Protein AF-A0A2E3WSW5-F1 (afdb_monomer_lite)

Structure (mmCIF, N/CA/C/O backbone):
data_AF-A0A2E3WSW5-F1
#
_entry.id   AF-A0A2E3WSW5-F1
#
loop_
_atom_site.group_PDB
_atom_site.id
_atom_site.type_symbol
_atom_site.label_atom_id
_atom_site.label_alt_id
_atom_site.label_comp_id
_atom_site.label_asym_id
_atom_site.label_entity_id
_atom_site.label_seq_id
_atom_site.pdbx_P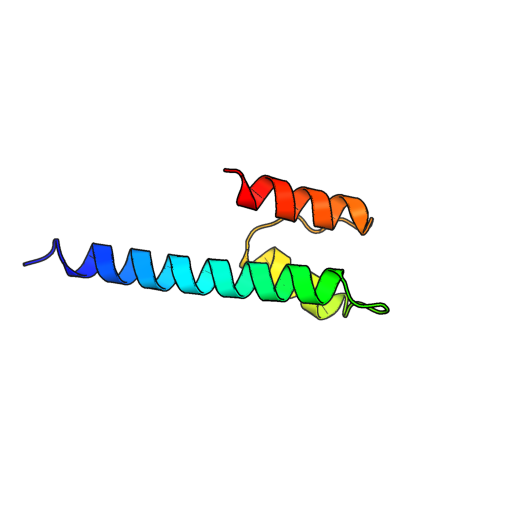DB_ins_code
_atom_site.Cartn_x
_atom_site.Cartn_y
_atom_site.Cartn_z
_atom_site.occupancy
_atom_site.B_iso_or_equiv
_atom_site.auth_seq_id
_atom_site.auth_comp_id
_atom_site.auth_asym_id
_atom_site.auth_atom_id
_atom_site.pdbx_PDB_model_num
ATOM 1 N N . MET A 1 1 ? 35.457 -8.415 -13.900 1.00 51.12 1 MET A N 1
ATOM 2 C CA . MET A 1 1 ? 34.714 -9.192 -12.877 1.00 51.12 1 MET A CA 1
ATOM 3 C C . MET A 1 1 ? 33.489 -8.415 -12.365 1.00 51.12 1 MET A C 1
ATOM 5 O O . MET A 1 1 ? 33.007 -8.687 -11.280 1.00 51.12 1 MET A O 1
ATOM 9 N N . GLU A 1 2 ? 32.942 -7.488 -13.164 1.00 51.25 2 GLU A N 1
ATOM 10 C CA . GLU A 1 2 ? 31.941 -6.501 -12.712 1.00 51.25 2 GLU A CA 1
ATOM 11 C C . GLU A 1 2 ? 30.497 -6.852 -13.111 1.00 51.25 2 GLU A C 1
ATOM 13 O O . GLU A 1 2 ? 29.549 -6.338 -12.533 1.00 51.25 2 GLU A O 1
ATOM 18 N N . LYS A 1 3 ? 30.295 -7.794 -14.045 1.00 48.44 3 LYS A N 1
ATOM 19 C CA . LYS A 1 3 ? 28.951 -8.165 -14.531 1.00 48.44 3 LYS A CA 1
ATOM 20 C C . LYS A 1 3 ? 28.114 -8.998 -13.550 1.00 48.44 3 LYS A C 1
ATOM 22 O O . LYS A 1 3 ? 26.907 -9.090 -13.729 1.00 48.44 3 LYS A O 1
ATOM 27 N N . LYS A 1 4 ? 28.730 -9.628 -12.541 1.00 46.03 4 LYS A N 1
ATOM 28 C CA . LYS A 1 4 ? 28.006 -10.493 -11.587 1.00 46.03 4 LYS A CA 1
ATOM 29 C C . LYS A 1 4 ? 27.407 -9.737 -10.399 1.00 46.03 4 LYS A C 1
ATOM 31 O O . LYS A 1 4 ? 26.406 -10.199 -9.876 1.00 46.03 4 LYS A O 1
ATOM 36 N N . ILE A 1 5 ? 27.975 -8.591 -10.017 1.00 51.28 5 ILE A N 1
ATOM 37 C CA . ILE A 1 5 ? 27.547 -7.823 -8.833 1.00 51.28 5 ILE A CA 1
ATOM 38 C C . ILE A 1 5 ? 26.245 -7.054 -9.125 1.00 51.28 5 ILE A C 1
ATOM 40 O O . ILE A 1 5 ? 25.316 -7.063 -8.325 1.00 51.28 5 ILE A O 1
ATOM 44 N N . GLN A 1 6 ? 26.112 -6.499 -10.335 1.00 50.91 6 GLN A N 1
ATOM 45 C CA . GLN A 1 6 ? 24.916 -5.758 -10.761 1.00 50.91 6 GLN A CA 1
ATOM 46 C C . GLN A 1 6 ? 23.642 -6.620 -10.852 1.00 50.91 6 GLN A C 1
ATOM 48 O O . GLN A 1 6 ? 22.537 -6.125 -10.638 1.00 50.91 6 GLN A O 1
ATOM 53 N N . ALA A 1 7 ? 23.782 -7.909 -11.174 1.00 53.41 7 ALA A N 1
ATOM 54 C CA . ALA A 1 7 ? 22.647 -8.821 -11.306 1.00 53.41 7 ALA A CA 1
ATOM 55 C C . ALA A 1 7 ? 22.081 -9.248 -9.940 1.00 53.41 7 ALA A C 1
ATOM 57 O O . ALA A 1 7 ? 20.864 -9.341 -9.787 1.00 53.41 7 ALA A O 1
ATOM 58 N N . THR A 1 8 ? 22.946 -9.458 -8.942 1.00 55.12 8 THR A N 1
ATOM 59 C CA . THR A 1 8 ? 22.537 -9.809 -7.573 1.00 55.12 8 THR A CA 1
ATOM 60 C C . THR A 1 8 ? 21.843 -8.652 -6.862 1.00 55.12 8 THR A C 1
ATOM 62 O O . THR A 1 8 ? 20.793 -8.868 -6.259 1.00 55.12 8 THR A O 1
ATOM 65 N N . ASP A 1 9 ? 22.342 -7.423 -7.020 1.00 57.91 9 ASP A N 1
ATOM 66 C CA . ASP A 1 9 ? 21.710 -6.231 -6.436 1.00 57.91 9 ASP A CA 1
ATOM 67 C C . ASP A 1 9 ? 20.326 -5.967 -7.050 1.00 57.91 9 ASP A C 1
ATOM 69 O O . ASP A 1 9 ? 19.389 -5.557 -6.364 1.00 57.91 9 ASP A O 1
ATOM 73 N N . SER A 1 10 ? 20.165 -6.243 -8.349 1.00 67.12 10 SER A N 1
ATOM 74 C CA . SER A 1 10 ? 18.874 -6.148 -9.041 1.00 67.12 10 SER A CA 1
ATOM 75 C C . SER A 1 10 ? 17.863 -7.174 -8.511 1.00 67.12 10 SER A C 1
ATOM 77 O O . SER A 1 10 ? 16.709 -6.837 -8.240 1.00 67.12 10 SER A O 1
ATOM 79 N N . GLN A 1 11 ? 18.304 -8.414 -8.283 1.00 73.94 11 GLN A N 1
ATOM 80 C CA . GLN A 1 11 ? 17.443 -9.494 -7.802 1.00 73.94 11 GLN A CA 1
ATOM 81 C C . GLN A 1 11 ? 17.012 -9.299 -6.339 1.00 73.94 11 GLN A C 1
ATOM 83 O O . GLN A 1 11 ? 15.852 -9.541 -5.997 1.00 73.94 11 GLN A O 1
ATOM 88 N N . GLU A 1 12 ? 17.910 -8.822 -5.475 1.00 78.25 12 GLU A N 1
ATOM 89 C CA . GLU A 1 12 ? 17.584 -8.515 -4.078 1.00 78.25 12 GLU A CA 1
ATOM 90 C C . GLU A 1 12 ? 16.614 -7.328 -3.969 1.00 78.25 12 GLU A C 1
ATOM 92 O O . GLU A 1 12 ? 15.646 -7.380 -3.205 1.00 78.25 12 GLU A O 1
ATOM 97 N N . ASN A 1 13 ? 16.818 -6.281 -4.776 1.00 79.94 13 ASN A N 1
ATOM 98 C CA . ASN A 1 13 ? 15.907 -5.137 -4.832 1.00 79.94 13 ASN A CA 1
ATOM 99 C C . ASN A 1 13 ? 14.524 -5.523 -5.361 1.00 79.94 13 ASN A C 1
ATOM 101 O O . ASN A 1 13 ? 13.514 -5.062 -4.826 1.00 79.94 13 ASN A O 1
ATOM 105 N N . TYR A 1 14 ? 14.466 -6.399 -6.366 1.00 81.75 14 TYR A N 1
ATOM 106 C CA . TYR A 1 14 ? 13.204 -6.941 -6.856 1.00 81.75 14 TYR A CA 1
ATOM 107 C C . TYR A 1 14 ? 12.453 -7.680 -5.743 1.00 81.75 14 TYR A C 1
ATOM 109 O O . TYR A 1 14 ? 11.290 -7.374 -5.486 1.00 81.75 14 TYR A O 1
ATOM 117 N N . ARG A 1 15 ? 13.132 -8.574 -5.010 1.00 86.50 15 ARG A N 1
ATOM 118 C CA . ARG A 1 15 ? 12.517 -9.319 -3.901 1.00 86.50 15 ARG A CA 1
ATOM 119 C C . ARG A 1 15 ? 11.970 -8.391 -2.814 1.00 86.50 15 ARG A C 1
ATOM 121 O O . ARG A 1 15 ? 10.819 -8.536 -2.415 1.00 86.50 15 ARG A O 1
ATOM 128 N N . LYS A 1 16 ? 12.757 -7.393 -2.403 1.00 88.00 16 LYS A N 1
ATOM 129 C CA . LYS A 1 16 ? 12.345 -6.379 -1.416 1.00 88.00 16 LYS A CA 1
ATOM 130 C C . LYS A 1 16 ? 11.127 -5.574 -1.870 1.00 88.00 16 LYS A C 1
ATOM 132 O O . LYS A 1 16 ? 10.299 -5.197 -1.045 1.00 88.00 16 LYS A O 1
ATOM 137 N N . ASN A 1 17 ? 11.011 -5.280 -3.164 1.00 87.81 17 ASN A N 1
ATOM 138 C CA . ASN A 1 17 ? 9.844 -4.578 -3.691 1.00 87.81 17 ASN A CA 1
ATOM 139 C C . ASN A 1 17 ? 8.602 -5.472 -3.692 1.00 87.81 17 ASN A C 1
ATOM 141 O O . ASN A 1 17 ? 7.541 -5.002 -3.292 1.00 87.81 17 ASN A O 1
ATOM 145 N N . VAL A 1 18 ? 8.732 -6.748 -4.070 1.00 89.19 18 VAL A N 1
ATOM 146 C CA . VAL A 1 18 ? 7.630 -7.722 -3.988 1.00 89.19 18 VAL A CA 1
ATOM 147 C C . VAL A 1 18 ? 7.120 -7.850 -2.549 1.00 89.19 18 VAL A C 1
ATOM 149 O O . VAL A 1 18 ? 5.916 -7.740 -2.332 1.00 89.19 18 VAL A O 1
ATOM 152 N N . GLU A 1 19 ? 8.021 -7.985 -1.571 1.00 92.50 19 GLU A N 1
ATOM 153 C CA . GLU A 1 19 ? 7.675 -8.045 -0.140 1.00 92.50 19 GLU A CA 1
ATOM 154 C C . GLU A 1 19 ? 6.885 -6.793 0.299 1.00 92.50 19 GLU A C 1
ATOM 156 O O . GLU A 1 19 ? 5.825 -6.899 0.913 1.00 92.50 19 GLU A O 1
ATOM 161 N N . LYS A 1 20 ? 7.321 -5.591 -0.104 1.00 93.00 20 LYS A N 1
ATOM 162 C CA . LYS A 1 20 ? 6.604 -4.338 0.201 1.00 93.00 20 LYS A CA 1
ATOM 163 C C . LYS A 1 20 ? 5.223 -4.247 -0.451 1.00 93.00 20 LYS A C 1
ATOM 165 O O . LYS A 1 20 ? 4.304 -3.703 0.160 1.00 93.00 20 LYS A O 1
ATOM 170 N N . TYR A 1 21 ? 5.071 -4.732 -1.685 1.00 93.38 21 TYR A N 1
ATOM 171 C CA . TYR A 1 21 ? 3.764 -4.786 -2.346 1.00 93.38 21 TYR A CA 1
ATOM 172 C C . TYR A 1 21 ? 2.817 -5.746 -1.621 1.00 93.38 21 TYR A C 1
ATOM 174 O O . TYR A 1 21 ? 1.656 -5.397 -1.420 1.00 93.38 21 TYR A O 1
ATOM 182 N N . GLN A 1 22 ? 3.313 -6.909 -1.188 1.00 93.00 22 GLN A N 1
ATOM 183 C CA . GLN A 1 22 ? 2.539 -7.866 -0.393 1.00 93.00 22 GLN A CA 1
ATOM 184 C C . GLN A 1 22 ? 2.070 -7.237 0.923 1.00 93.00 22 GLN A C 1
ATOM 186 O O . GLN A 1 22 ? 0.870 -7.231 1.189 1.00 93.00 22 GLN A O 1
ATOM 191 N N . GLU A 1 23 ? 2.975 -6.609 1.681 1.00 95.69 23 GLU A N 1
ATOM 192 C CA . GLU A 1 23 ? 2.619 -5.911 2.924 1.00 95.69 23 GLU A CA 1
ATOM 193 C C . GLU A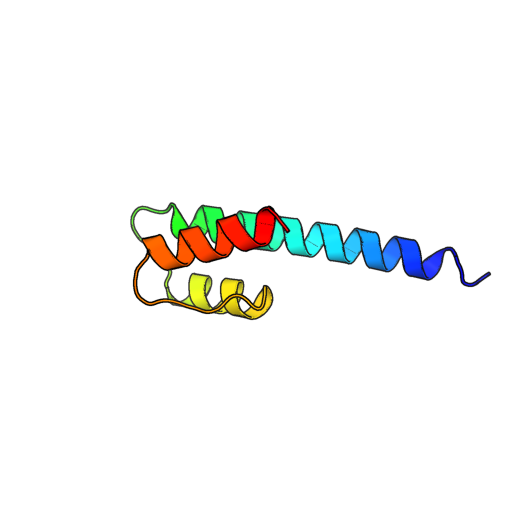 1 23 ? 1.556 -4.824 2.712 1.00 95.69 23 GLU A C 1
ATOM 195 O O . GLU A 1 23 ? 0.662 -4.653 3.543 1.00 95.69 23 GLU A O 1
ATOM 200 N N . LEU A 1 24 ? 1.644 -4.074 1.609 1.00 95.62 24 LEU A N 1
ATOM 201 C CA . LEU A 1 24 ? 0.679 -3.023 1.293 1.00 95.62 24 LEU A CA 1
ATOM 202 C C . LEU A 1 24 ? -0.703 -3.596 0.968 1.00 95.62 24 LEU A C 1
ATOM 204 O O . LEU A 1 24 ? -1.702 -3.070 1.456 1.00 95.62 24 LEU A O 1
ATOM 208 N N . VAL A 1 25 ? -0.769 -4.657 0.161 1.00 93.06 25 VAL A N 1
ATOM 209 C CA . VAL A 1 25 ? -2.035 -5.327 -0.168 1.00 93.06 25 VAL A CA 1
ATOM 210 C C . VAL A 1 25 ? -2.669 -5.912 1.091 1.00 93.06 25 VAL A C 1
ATOM 212 O O . VAL A 1 25 ? -3.850 -5.679 1.332 1.00 93.06 25 VAL A O 1
ATOM 215 N N . GLU A 1 26 ? -1.888 -6.601 1.925 1.00 94.38 26 GLU A N 1
ATOM 216 C CA . GLU A 1 26 ? -2.373 -7.157 3.190 1.00 94.38 26 GLU A CA 1
ATOM 217 C C . GLU A 1 26 ? -2.933 -6.075 4.117 1.00 94.38 26 GLU A C 1
ATOM 219 O O . GLU A 1 26 ? -4.000 -6.269 4.693 1.00 94.38 26 GLU A O 1
ATOM 224 N N . GLU A 1 27 ? -2.257 -4.928 4.250 1.00 95.44 27 GLU A N 1
ATOM 225 C CA . GLU A 1 27 ? -2.743 -3.824 5.084 1.00 95.44 27 GLU A CA 1
ATOM 226 C C . GLU A 1 27 ? -4.045 -3.222 4.535 1.00 95.44 27 GLU A C 1
ATOM 228 O O . GLU A 1 27 ? -4.971 -2.975 5.305 1.00 95.44 27 GLU A O 1
ATOM 233 N N . LEU A 1 28 ? -4.148 -3.029 3.215 1.00 92.69 28 LEU A N 1
ATOM 234 C CA . LEU A 1 28 ? -5.348 -2.490 2.560 1.00 92.69 28 LEU A CA 1
ATOM 235 C C . LEU A 1 28 ? -6.562 -3.426 2.649 1.00 92.69 28 LEU A C 1
ATOM 237 O O . LEU A 1 28 ? -7.691 -2.947 2.570 1.00 92.69 28 LEU A O 1
ATOM 241 N N . MET A 1 29 ? -6.344 -4.736 2.795 1.00 91.19 29 MET A N 1
ATOM 242 C CA . MET A 1 29 ? -7.408 -5.741 2.914 1.00 91.19 29 MET A CA 1
ATOM 243 C C . MET A 1 29 ? -7.895 -5.967 4.352 1.00 91.19 29 MET A C 1
ATOM 245 O O . MET A 1 29 ? -8.812 -6.760 4.561 1.00 91.19 29 MET A O 1
ATOM 249 N N . ARG A 1 30 ? -7.305 -5.302 5.352 1.00 93.12 30 ARG A N 1
ATOM 250 C CA . ARG A 1 30 ? -7.773 -5.385 6.744 1.00 93.12 30 ARG A CA 1
ATOM 251 C C . ARG A 1 30 ? -9.119 -4.690 6.912 1.00 93.12 30 ARG A C 1
ATOM 253 O O . ARG A 1 30 ? -9.369 -3.661 6.294 1.00 93.12 30 ARG A O 1
ATOM 260 N N . ASP A 1 31 ? -9.924 -5.178 7.855 1.00 93.62 31 ASP A N 1
ATOM 261 C CA . ASP A 1 31 ? -11.186 -4.530 8.247 1.00 93.62 31 ASP A CA 1
ATOM 262 C C . ASP A 1 31 ? -10.973 -3.086 8.740 1.00 93.62 31 ASP A C 1
ATOM 264 O O . ASP A 1 31 ? -11.832 -2.223 8.566 1.00 93.62 31 ASP A O 1
ATOM 268 N N . GLN A 1 32 ? -9.815 -2.820 9.356 1.00 94.00 32 GLN A N 1
ATOM 269 C CA . GLN A 1 32 ? -9.371 -1.492 9.785 1.00 94.00 32 GLN A CA 1
ATOM 270 C C . GLN A 1 32 ? -7.890 -1.293 9.418 1.00 94.00 32 GLN A C 1
ATOM 272 O O . GLN A 1 32 ? -7.012 -1.623 10.221 1.00 94.00 32 GLN A O 1
ATOM 277 N N . PRO A 1 33 ? -7.590 -0.791 8.208 1.00 93.81 33 PRO A N 1
ATOM 278 C CA 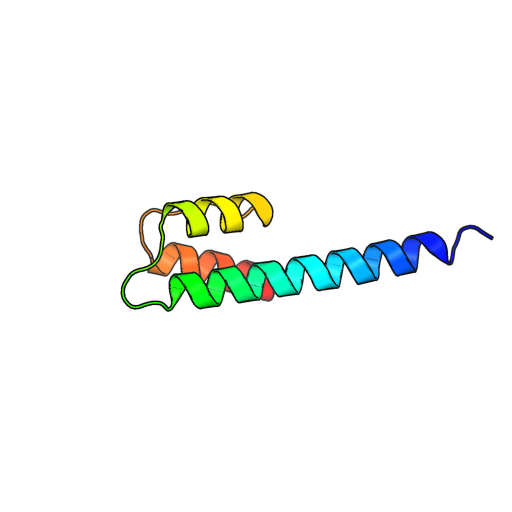. PRO A 1 33 ? -6.222 -0.524 7.775 1.00 93.81 33 PRO A CA 1
ATOM 279 C C . PRO A 1 33 ? -5.552 0.570 8.615 1.00 93.81 33 PRO A C 1
ATOM 281 O O . PRO A 1 33 ? -6.146 1.621 8.875 1.00 93.81 33 PRO A O 1
ATOM 284 N N . ASP A 1 34 ? -4.283 0.380 8.977 1.00 96.12 34 ASP A N 1
ATOM 285 C CA . ASP A 1 34 ? -3.461 1.457 9.531 1.00 96.12 34 ASP A CA 1
ATOM 286 C C . ASP A 1 34 ? -3.059 2.431 8.413 1.00 96.12 34 ASP A C 1
ATOM 288 O O . ASP A 1 34 ? -2.113 2.215 7.650 1.00 96.12 34 ASP A O 1
ATOM 292 N N . GLU A 1 35 ? -3.761 3.558 8.347 1.00 94.50 35 GLU A N 1
ATOM 293 C CA . GLU A 1 35 ? -3.530 4.624 7.370 1.00 94.50 35 GLU A CA 1
ATOM 294 C C . GLU A 1 35 ? -2.105 5.204 7.395 1.00 94.50 35 GLU A C 1
ATOM 296 O O . GLU A 1 35 ? -1.573 5.603 6.353 1.00 94.50 35 GLU A O 1
ATOM 301 N N . SER A 1 36 ? -1.455 5.241 8.561 1.00 95.88 36 SER A N 1
ATOM 302 C CA . SER A 1 36 ? -0.063 5.690 8.685 1.00 95.88 36 SER A CA 1
ATOM 303 C C . SER A 1 36 ? 0.882 4.688 8.029 1.00 95.88 36 SER A C 1
ATOM 305 O O . SER A 1 36 ? 1.798 5.072 7.289 1.00 95.88 36 SER A O 1
ATOM 307 N N . ARG A 1 37 ? 0.631 3.392 8.243 1.00 96.31 37 ARG A N 1
ATOM 308 C CA . ARG A 1 37 ? 1.393 2.311 7.613 1.00 96.31 37 ARG A CA 1
ATOM 309 C C . ARG A 1 37 ? 1.165 2.267 6.104 1.00 96.31 37 ARG A C 1
ATOM 311 O O . ARG A 1 37 ? 2.148 2.221 5.363 1.00 96.31 37 ARG A O 1
ATOM 318 N N . VAL A 1 38 ? -0.080 2.393 5.641 1.00 95.69 38 VAL A N 1
ATOM 319 C CA . VAL A 1 38 ? -0.412 2.465 4.208 1.00 95.69 38 VAL A CA 1
ATOM 320 C C . VAL A 1 38 ? 0.344 3.612 3.533 1.00 95.69 38 VAL A C 1
ATOM 322 O O . VAL A 1 38 ? 1.009 3.394 2.521 1.00 95.69 38 VAL A O 1
ATOM 325 N N . ARG A 1 39 ? 0.333 4.822 4.113 1.00 95.50 39 ARG A N 1
ATOM 326 C CA . ARG A 1 39 ? 1.077 5.976 3.568 1.00 95.50 39 ARG A CA 1
ATOM 327 C C . ARG A 1 39 ? 2.573 5.707 3.449 1.00 95.50 39 ARG A C 1
ATOM 329 O O . ARG A 1 39 ? 3.168 6.037 2.424 1.00 95.50 39 ARG A O 1
ATOM 336 N N . LYS A 1 40 ? 3.183 5.110 4.477 1.00 96.25 40 LYS A N 1
ATOM 337 C CA . LYS A 1 40 ? 4.616 4.772 4.475 1.00 96.25 40 LYS A CA 1
ATOM 338 C C . LYS A 1 40 ? 4.959 3.759 3.384 1.00 96.25 40 LYS A C 1
ATOM 340 O O . LYS A 1 40 ? 5.939 3.958 2.669 1.00 96.25 40 LYS A O 1
ATOM 345 N N . LEU A 1 41 ? 4.154 2.707 3.243 1.00 95.81 41 LEU A N 1
ATOM 346 C CA . LEU A 1 41 ? 4.356 1.667 2.234 1.00 95.81 41 LEU A CA 1
ATOM 347 C C . LEU A 1 41 ? 4.186 2.221 0.813 1.00 95.81 41 LEU A C 1
ATOM 349 O O . LEU A 1 41 ? 5.067 2.018 -0.022 1.00 95.81 41 LEU A O 1
ATOM 353 N N . MET A 1 42 ? 3.129 3.001 0.559 1.00 95.25 42 MET A N 1
ATOM 354 C CA . MET A 1 42 ? 2.913 3.653 -0.740 1.00 95.25 42 MET A CA 1
ATOM 355 C C . MET A 1 42 ? 4.065 4.596 -1.103 1.00 95.25 42 MET A C 1
ATOM 357 O O . MET A 1 42 ? 4.587 4.516 -2.212 1.00 95.25 42 MET A O 1
ATOM 361 N N . LEU A 1 43 ? 4.535 5.423 -0.161 1.00 94.81 43 LEU A N 1
ATOM 362 C CA . LEU A 1 43 ? 5.689 6.300 -0.383 1.00 94.81 43 LEU A CA 1
ATOM 363 C C . LEU A 1 43 ? 6.967 5.502 -0.687 1.00 94.81 43 LEU A C 1
ATOM 365 O O . LEU A 1 43 ? 7.705 5.845 -1.609 1.00 94.81 43 LEU A O 1
ATOM 369 N N . GLY A 1 44 ? 7.214 4.417 0.054 1.00 93.06 44 GLY A N 1
ATOM 370 C CA . GLY A 1 44 ? 8.364 3.533 -0.157 1.00 93.06 44 GLY A CA 1
ATOM 371 C C . GLY A 1 44 ? 8.352 2.808 -1.508 1.00 93.06 44 GLY A C 1
ATOM 372 O O . GLY A 1 44 ? 9.420 2.464 -2.016 1.00 93.06 44 GLY A O 1
ATOM 373 N N . LEU A 1 45 ? 7.165 2.614 -2.086 1.00 93.19 45 LEU A N 1
ATOM 374 C CA . LEU A 1 45 ? 6.932 2.060 -3.423 1.00 93.19 45 LEU A CA 1
ATOM 375 C C . LEU A 1 45 ? 6.781 3.141 -4.508 1.00 93.19 45 LEU A C 1
ATOM 377 O O . LEU A 1 45 ? 6.597 2.808 -5.674 1.00 93.19 45 LEU A O 1
ATOM 381 N N . LYS A 1 46 ? 6.886 4.428 -4.143 1.00 93.00 46 LYS A N 1
ATOM 382 C CA . LYS A 1 46 ? 6.671 5.586 -5.031 1.00 93.00 46 LYS A CA 1
ATOM 383 C C . LYS A 1 46 ? 5.278 5.617 -5.681 1.00 93.00 46 LYS A C 1
ATOM 385 O O . LYS A 1 46 ? 5.119 6.138 -6.781 1.00 93.00 46 LYS A O 1
ATOM 390 N N . LEU A 1 47 ? 4.274 5.083 -4.993 1.00 93.06 47 LEU A N 1
ATOM 391 C CA . LEU A 1 47 ? 2.872 5.152 -5.395 1.00 93.06 47 LEU A CA 1
ATOM 392 C C . LEU A 1 47 ? 2.232 6.432 -4.855 1.00 93.06 47 LEU A C 1
ATOM 394 O O . LEU A 1 47 ? 2.516 6.863 -3.735 1.00 93.06 47 LEU A O 1
ATOM 398 N N . GLU A 1 48 ? 1.323 7.021 -5.626 1.00 92.38 48 GLU A N 1
ATOM 399 C CA . GLU A 1 48 ? 0.554 8.175 -5.169 1.00 92.38 48 GLU A CA 1
ATOM 400 C C . GLU A 1 48 ? -0.492 7.746 -4.133 1.00 92.38 48 GLU A C 1
ATOM 402 O O . GLU A 1 48 ? -1.334 6.887 -4.401 1.00 92.38 48 GLU A O 1
ATOM 407 N N . TYR A 1 49 ? -0.470 8.364 -2.950 1.00 92.44 49 TYR A N 1
ATOM 408 C CA . TYR A 1 49 ? -1.496 8.129 -1.940 1.00 92.44 49 TYR A CA 1
ATOM 409 C C . TYR A 1 49 ? -2.793 8.859 -2.304 1.00 92.44 49 TYR A C 1
ATOM 411 O O . TYR A 1 49 ? -2.814 10.083 -2.446 1.00 92.44 49 TYR A O 1
ATOM 419 N N . LYS A 1 50 ? -3.890 8.104 -2.379 1.00 92.81 50 LYS A N 1
ATOM 420 C CA . LYS A 1 50 ? -5.246 8.608 -2.621 1.00 92.81 50 LYS A CA 1
ATOM 421 C C . LYS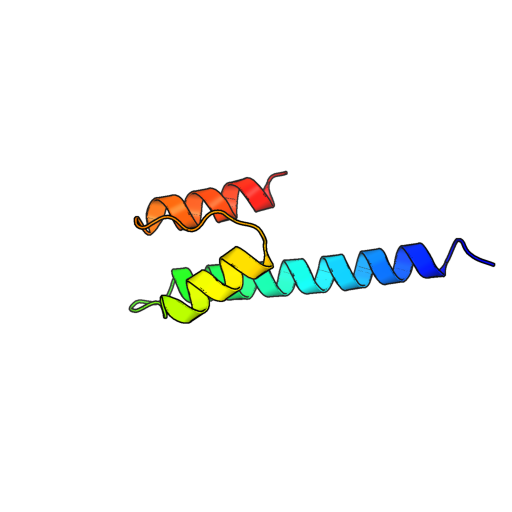 A 1 50 ? -6.108 8.439 -1.374 1.00 92.81 50 LYS A C 1
ATOM 423 O O . LYS A 1 50 ? -5.910 7.505 -0.602 1.00 92.81 50 LYS A O 1
ATOM 428 N N . LYS A 1 51 ? -7.059 9.353 -1.163 1.00 91.00 51 LYS A N 1
ATOM 429 C CA . LYS A 1 51 ? -7.960 9.307 0.001 1.00 91.00 51 LYS A CA 1
ATOM 430 C C . LYS A 1 51 ? -8.921 8.119 -0.089 1.00 91.00 51 LYS A C 1
ATOM 432 O O . LYS A 1 51 ? -9.150 7.440 0.908 1.00 91.00 51 LYS A O 1
ATOM 437 N N . GLU A 1 52 ? -9.440 7.860 -1.284 1.00 91.94 52 GLU A N 1
ATOM 438 C CA . GLU A 1 52 ? -10.385 6.776 -1.525 1.00 91.94 52 GLU A CA 1
ATOM 439 C C . GLU A 1 52 ? -9.669 5.411 -1.488 1.00 91.94 52 GLU A C 1
ATOM 441 O O . GLU A 1 52 ? -8.687 5.211 -2.212 1.00 91.94 52 GLU A O 1
ATOM 446 N N . PRO A 1 53 ? -10.123 4.443 -0.664 1.00 87.88 53 PRO A N 1
ATOM 447 C CA . PRO A 1 53 ? -9.510 3.113 -0.578 1.00 87.88 53 PRO A CA 1
ATOM 448 C C . PRO A 1 53 ? -9.421 2.388 -1.926 1.00 87.88 53 PRO A C 1
ATOM 450 O O . PRO A 1 53 ? -8.398 1.782 -2.239 1.00 87.88 53 PRO A O 1
ATOM 453 N N . ILE A 1 54 ? -10.462 2.501 -2.755 1.00 90.25 54 ILE A N 1
ATOM 454 C CA . ILE A 1 54 ? -10.508 1.831 -4.059 1.00 90.25 54 ILE A CA 1
ATOM 455 C C . ILE A 1 54 ? -9.483 2.399 -5.047 1.00 90.25 54 ILE A C 1
ATOM 457 O O . ILE A 1 54 ? -8.873 1.652 -5.806 1.00 90.25 54 ILE A O 1
ATOM 461 N N . GLU A 1 55 ? -9.221 3.707 -4.997 1.00 92.81 55 GLU A N 1
ATOM 462 C CA . GLU A 1 55 ? -8.191 4.330 -5.829 1.00 92.81 55 GLU A CA 1
ATOM 463 C C . GLU A 1 55 ? -6.789 3.873 -5.417 1.00 92.81 55 GLU A C 1
ATOM 465 O O . GLU A 1 55 ? -5.938 3.653 -6.276 1.00 92.81 55 GLU A O 1
ATOM 470 N N . ARG A 1 56 ? -6.550 3.662 -4.114 1.00 92.88 56 ARG A N 1
ATOM 471 C CA . ARG A 1 56 ? -5.281 3.099 -3.624 1.00 92.88 56 ARG A CA 1
ATOM 472 C C . ARG A 1 56 ? -5.063 1.679 -4.134 1.00 92.88 56 ARG A C 1
ATOM 474 O O . ARG A 1 56 ? -3.972 1.380 -4.612 1.00 92.88 56 ARG A O 1
ATOM 481 N N . LEU A 1 57 ? -6.094 0.835 -4.085 1.00 90.00 57 LEU A N 1
ATOM 482 C CA . LEU A 1 57 ? -6.039 -0.520 -4.642 1.00 90.00 57 LEU A CA 1
ATOM 483 C C . LEU A 1 57 ? -5.767 -0.493 -6.151 1.00 90.00 57 LEU A C 1
ATOM 485 O O . LEU A 1 57 ? -4.895 -1.220 -6.621 1.00 90.00 57 LEU A O 1
ATOM 489 N N . ASN A 1 58 ? -6.427 0.395 -6.898 1.00 90.38 58 ASN A N 1
ATOM 490 C CA . ASN A 1 58 ? -6.175 0.561 -8.331 1.00 90.38 58 ASN A CA 1
ATOM 491 C C . ASN A 1 58 ? -4.723 0.969 -8.621 1.00 90.38 58 ASN A C 1
ATOM 493 O O . ASN A 1 58 ? -4.102 0.388 -9.509 1.00 90.38 58 ASN A O 1
ATOM 497 N N . SER A 1 59 ? -4.150 1.906 -7.858 1.00 91.12 59 SER A N 1
ATOM 498 C CA . SER A 1 59 ? -2.736 2.290 -7.994 1.00 91.12 59 SER A CA 1
ATOM 499 C C . SER A 1 59 ? -1.787 1.111 -7.775 1.00 91.12 59 SER A C 1
ATOM 501 O O . SER A 1 59 ? -0.813 0.964 -8.511 1.00 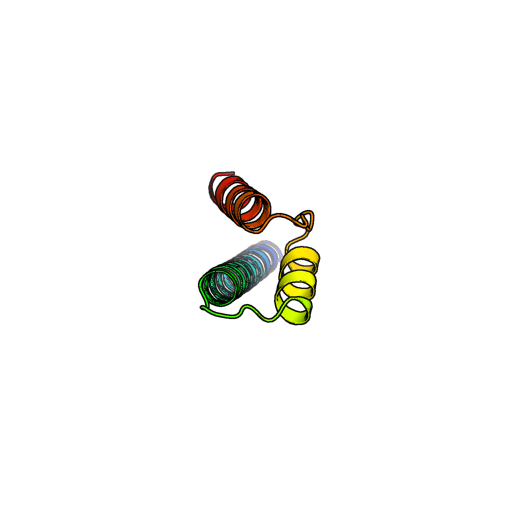91.12 59 SER A O 1
ATOM 503 N N . VAL A 1 60 ? -2.078 0.253 -6.792 1.00 90.81 60 VAL A N 1
ATOM 504 C CA . VAL A 1 60 ? -1.290 -0.961 -6.533 1.00 90.81 60 VAL A CA 1
ATOM 505 C C . VAL A 1 60 ? -1.415 -1.950 -7.691 1.00 90.81 60 VAL A C 1
ATOM 507 O O . VAL A 1 60 ? -0.401 -2.436 -8.185 1.00 90.81 60 VAL A O 1
ATOM 510 N N . LEU A 1 61 ? -2.634 -2.213 -8.170 1.00 88.69 61 LEU A N 1
ATOM 511 C CA . LEU A 1 61 ? -2.871 -3.128 -9.289 1.00 88.69 61 LEU A CA 1
ATOM 512 C C . LEU A 1 61 ? -2.180 -2.654 -10.572 1.00 88.69 61 LEU A C 1
ATOM 514 O O . LEU A 1 61 ? -1.545 -3.460 -11.246 1.00 88.69 61 LEU A O 1
ATOM 518 N N . LEU A 1 62 ? -2.259 -1.361 -10.898 1.00 89.06 62 LEU A N 1
ATOM 519 C CA . LEU A 1 62 ? -1.591 -0.791 -12.071 1.00 89.06 62 LEU A CA 1
ATOM 520 C C . LEU A 1 62 ? -0.071 -0.943 -11.991 1.00 89.06 62 LEU A C 1
ATOM 522 O O . LEU A 1 62 ? 0.555 -1.278 -12.992 1.00 89.06 62 LEU A O 1
ATOM 526 N N . ALA A 1 63 ? 0.514 -0.735 -10.811 1.00 87.44 63 ALA A N 1
ATOM 527 C CA . ALA A 1 63 ? 1.954 -0.853 -10.615 1.00 87.44 63 ALA A CA 1
ATOM 528 C C . ALA A 1 63 ? 2.470 -2.299 -10.727 1.00 87.44 63 ALA A C 1
ATOM 530 O O . ALA A 1 63 ? 3.630 -2.501 -11.066 1.00 87.44 63 ALA A O 1
ATOM 531 N N . LEU A 1 64 ? 1.620 -3.298 -10.468 1.00 83.19 64 LEU A N 1
ATOM 532 C CA . LEU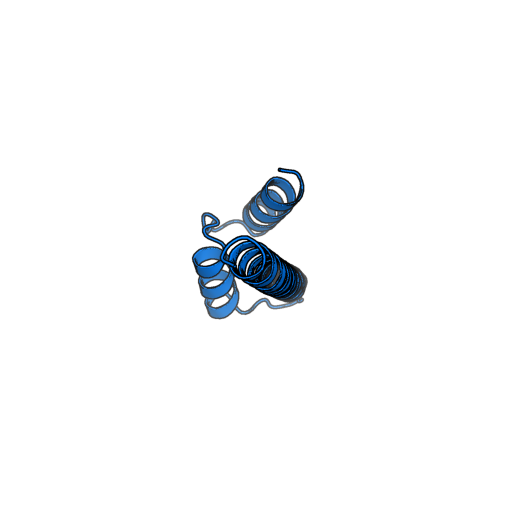 A 1 64 ? 1.965 -4.718 -10.603 1.00 83.19 64 LEU A CA 1
ATOM 533 C C . LEU A 1 64 ? 1.876 -5.248 -12.045 1.00 83.19 64 LEU A C 1
ATOM 535 O O . LEU A 1 64 ? 2.424 -6.312 -12.322 1.00 83.19 64 LEU A O 1
ATOM 539 N N . HIS A 1 65 ? 1.177 -4.550 -12.945 1.00 78.06 65 HIS A N 1
ATOM 540 C CA . HIS A 1 65 ? 0.996 -4.970 -14.344 1.00 78.06 65 HIS A CA 1
ATOM 541 C C . HIS A 1 65 ? 1.990 -4.324 -15.329 1.00 78.06 65 HIS A C 1
ATOM 543 O O . HIS A 1 65 ? 1.947 -4.656 -16.514 1.00 78.06 65 HIS A O 1
ATOM 549 N N . GLN A 1 66 ? 2.835 -3.395 -14.871 1.00 64.31 66 GLN A N 1
ATOM 550 C CA . GLN A 1 66 ? 3.877 -2.732 -15.672 1.00 64.31 66 GLN A CA 1
ATOM 551 C C . GLN A 1 66 ? 5.194 -3.507 -15.630 1.00 64.31 66 GLN A C 1
ATOM 553 O O . GLN A 1 66 ? 5.876 -3.525 -16.679 1.00 64.31 66 GLN A O 1
#

Foldseek 3Di:
DPVPVVVVVVVVVVVVLVVLLVVLVVQLPDPDHDPVSNVVSCVVNVFDDDPDSVVSVVSSVVVVVD

pLDDT: mean 84.97, std 14.67, range [46.03, 96.31]

Radius of gyration: 14.25 Å; chains: 1; bounding box: 46×20×26 Å

Secondary structure (DSSP, 8-state):
--TTHHHHHHHHHHHHHHHHHHHHHHHHTSSS--HHHHHHHHHHTTPPP-SSHHHHHHHHHHHH--

Sequence (66 aa):
MEKKIQATDSQENYRKNVEKYQELVEELMRDQPDESRVRKLMLGLKLEYKKEPIERLNSVLLALHQ